Protein AF-A0A9D2M0W4-F1 (afdb_monomer)

Secondary structure (DSSP, 8-state):
--HHHHHHHHHHHHHHHHHH-TTSEEPS--EEETTTEEEEEEE-HHHHHHTEEEEEEEETTTTEEEEEEEESSHHHHHHHHHH--TTS-SSEEPS-TTT-S-SEEEE----TT-HHHHHHHHHHHHHHHHTT--

Radius of gyration: 14.11 Å; Cα contacts (8 Å, |Δi|>4): 211; chains: 1; bounding box: 37×31×35 Å

Foldseek 3Di:
DDPVVVVVLVQLLQVLLCVVCVQKDWDPDWDDDPLQWIWTWIGHPVQVVLQWTWIWIQGRVVRFIKIAIFGVDLVSQVVVLVVDDPVQADADADPCSNPDRGRGMDTQDDDSVDSVRSSVSNNVNVVSVVVSVD

Solvent-accessible surface area (backbone atoms only — not comparable to full-atom values): 7377 Å² total; per-residue (Å²): 132,54,73,70,57,47,55,51,51,55,52,48,37,54,56,50,44,44,69,76,39,71,84,40,50,67,53,92,60,76,48,73,50,92,74,53,33,35,33,37,39,33,36,41,70,67,36,52,76,72,34,32,32,40,34,46,34,40,32,58,83,82,69,44,42,34,34,25,42,22,36,75,44,68,65,43,21,40,58,48,48,73,69,60,54,82,90,76,57,89,62,49,66,53,93,45,40,90,80,46,83,36,35,34,36,35,73,24,82,53,56,83,89,38,61,68,58,28,34,50,28,44,48,52,37,42,52,56,53,53,68,66,78,109

pLDDT: mean 91.88, std 7.23, range [62.16, 98.12]

Structure (mmCIF, N/CA/C/O backbone):
data_AF-A0A9D2M0W4-F1
#
_entry.id   AF-A0A9D2M0W4-F1
#
loop_
_atom_site.group_PDB
_atom_site.id
_atom_site.type_symbol
_atom_site.label_atom_id
_atom_site.label_alt_id
_atom_site.label_comp_id
_atom_site.label_asym_id
_atom_site.label_entity_id
_atom_site.label_seq_id
_atom_site.pdbx_PDB_ins_code
_atom_site.Cartn_x
_atom_site.Cartn_y
_atom_site.Cartn_z
_atom_site.occupancy
_atom_site.B_iso_or_equiv
_atom_site.auth_seq_id
_atom_site.auth_comp_id
_atom_site.auth_asym_id
_atom_site.auth_atom_id
_atom_site.pdbx_PDB_model_num
ATOM 1 N N . MET A 1 1 ? 9.486 -10.591 -17.865 1.00 73.81 1 MET A N 1
ATOM 2 C CA . MET A 1 1 ? 10.346 -9.982 -16.831 1.00 73.81 1 MET A CA 1
ATOM 3 C C . MET A 1 1 ? 10.985 -11.100 -16.027 1.00 73.81 1 MET A C 1
ATOM 5 O O . MET A 1 1 ? 10.276 -12.003 -15.603 1.00 73.81 1 MET A O 1
ATOM 9 N N . SER A 1 2 ? 12.306 -11.096 -15.882 1.00 85.25 2 SER A N 1
ATOM 10 C CA . SER A 1 2 ? 13.020 -12.025 -15.000 1.00 85.25 2 SER A CA 1
ATOM 11 C C . SER A 1 2 ? 12.841 -11.643 -13.527 1.00 85.25 2 SER A C 1
ATOM 13 O O . SER A 1 2 ? 12.527 -10.497 -13.204 1.00 85.25 2 SER A O 1
ATOM 15 N N . TYR A 1 3 ? 13.107 -12.583 -12.616 1.00 83.69 3 TYR A N 1
ATOM 16 C CA . TYR A 1 3 ? 13.042 -12.327 -11.173 1.00 83.69 3 TYR A CA 1
ATOM 17 C C . TYR A 1 3 ? 13.966 -11.178 -10.731 1.00 83.69 3 TYR A C 1
ATOM 19 O O . TYR A 1 3 ? 13.573 -10.313 -9.955 1.00 83.69 3 TYR A O 1
ATOM 27 N N . GLN A 1 4 ? 15.187 -11.117 -11.271 1.00 86.81 4 GLN A N 1
ATOM 28 C CA . GLN A 1 4 ? 16.149 -10.061 -10.936 1.00 86.81 4 GLN A CA 1
ATOM 29 C C . GLN A 1 4 ? 15.705 -8.681 -11.438 1.00 86.81 4 GLN A C 1
ATOM 31 O O . GLN A 1 4 ? 15.913 -7.682 -10.749 1.00 86.81 4 GLN A O 1
ATOM 36 N N . GLU A 1 5 ? 15.096 -8.615 -12.623 1.00 88.12 5 GLU A N 1
ATOM 37 C CA . GLU A 1 5 ? 14.521 -7.374 -13.153 1.00 88.12 5 GLU A CA 1
ATOM 38 C C . GLU A 1 5 ? 13.348 -6.906 -12.294 1.00 88.12 5 GLU A C 1
ATOM 40 O O . GLU A 1 5 ? 13.305 -5.733 -11.929 1.00 88.12 5 GLU A O 1
ATOM 45 N N . TRP A 1 6 ? 12.469 -7.825 -11.886 1.00 88.56 6 TRP A N 1
ATOM 46 C CA . TRP A 1 6 ? 11.360 -7.517 -10.986 1.00 88.56 6 TRP A CA 1
ATOM 47 C C . TRP A 1 6 ? 11.850 -6.965 -9.642 1.00 88.56 6 TRP A C 1
ATOM 49 O O . TRP A 1 6 ? 11.430 -5.883 -9.237 1.00 88.56 6 TRP A O 1
ATOM 59 N N . VAL A 1 7 ? 12.802 -7.636 -8.979 1.00 89.44 7 VAL A N 1
ATOM 60 C CA . VAL A 1 7 ? 13.360 -7.168 -7.697 1.00 89.44 7 VAL A CA 1
ATOM 61 C C . VAL A 1 7 ? 13.933 -5.751 -7.829 1.00 89.44 7 VAL A C 1
ATOM 63 O O . VAL A 1 7 ? 13.771 -4.919 -6.933 1.00 89.44 7 VAL A O 1
ATOM 66 N N . ARG A 1 8 ? 14.627 -5.459 -8.937 1.00 91.88 8 ARG A N 1
ATOM 67 C CA . ARG A 1 8 ? 15.183 -4.123 -9.207 1.00 91.88 8 ARG A CA 1
ATOM 68 C C . ARG A 1 8 ? 14.081 -3.089 -9.416 1.00 91.88 8 ARG A C 1
ATOM 70 O O . ARG A 1 8 ? 14.147 -2.033 -8.790 1.00 91.88 8 ARG A O 1
ATOM 77 N N . ALA A 1 9 ? 13.077 -3.402 -10.233 1.00 92.38 9 ALA A N 1
ATOM 78 C CA . ALA A 1 9 ? 11.936 -2.528 -10.483 1.00 92.38 9 ALA A CA 1
ATOM 79 C C . ALA A 1 9 ? 11.155 -2.235 -9.192 1.00 92.38 9 ALA A C 1
ATOM 81 O O . ALA A 1 9 ? 10.850 -1.082 -8.902 1.00 92.38 9 ALA A O 1
ATOM 82 N N . PHE A 1 10 ? 10.917 -3.245 -8.354 1.00 93.88 10 PHE A N 1
ATOM 83 C CA . PHE A 1 10 ? 10.164 -3.082 -7.112 1.00 93.88 10 PHE A CA 1
ATOM 84 C C . PHE A 1 10 ? 10.936 -2.275 -6.051 1.00 93.88 10 PHE A C 1
ATOM 86 O O . PHE A 1 10 ? 10.361 -1.441 -5.351 1.00 93.88 10 PHE A O 1
ATOM 93 N N . ARG A 1 11 ? 12.267 -2.433 -5.975 1.00 94.88 11 ARG A N 1
ATOM 94 C CA . ARG A 1 11 ? 13.128 -1.559 -5.153 1.00 94.88 11 ARG A CA 1
ATOM 95 C C . ARG A 1 11 ? 13.147 -0.120 -5.653 1.00 94.88 11 ARG A C 1
ATOM 97 O O . ARG A 1 11 ? 13.133 0.796 -4.834 1.00 94.88 11 ARG A O 1
ATOM 104 N N . TYR A 1 12 ? 13.204 0.066 -6.971 1.00 95.31 12 TYR A N 1
ATOM 105 C CA . TYR A 1 12 ? 13.127 1.387 -7.586 1.00 95.31 12 TYR A CA 1
ATOM 106 C C . TYR A 1 12 ? 11.802 2.063 -7.228 1.00 95.31 12 TYR A C 1
ATOM 108 O O . TYR A 1 12 ? 11.825 3.143 -6.649 1.00 95.31 12 TYR A O 1
ATOM 116 N N . LEU A 1 13 ? 10.675 1.373 -7.430 1.00 96.81 13 LEU A N 1
ATOM 117 C CA . LEU A 1 13 ? 9.342 1.854 -7.069 1.00 96.81 13 LEU A CA 1
ATOM 118 C C . LEU A 1 13 ? 9.276 2.337 -5.615 1.00 96.81 13 LEU A C 1
ATOM 120 O O . LEU A 1 13 ? 8.823 3.449 -5.357 1.00 96.81 13 LEU A O 1
ATOM 124 N N . ARG A 1 14 ? 9.771 1.537 -4.661 1.00 97.69 14 ARG A N 1
ATOM 125 C CA . ARG A 1 14 ? 9.809 1.941 -3.250 1.00 97.69 14 ARG A CA 1
ATOM 126 C C . ARG A 1 14 ? 10.572 3.255 -3.054 1.00 97.69 14 ARG A C 1
ATOM 128 O O . ARG A 1 14 ? 10.087 4.147 -2.365 1.00 97.69 14 ARG A O 1
ATOM 135 N N . LYS A 1 15 ? 11.770 3.361 -3.635 1.00 97.25 15 LYS A N 1
ATOM 136 C CA . LYS A 1 15 ? 12.641 4.535 -3.490 1.00 97.25 15 LYS A CA 1
ATOM 137 C C . LYS A 1 15 ? 12.032 5.781 -4.140 1.00 97.25 15 LYS A C 1
ATOM 139 O O . LYS A 1 15 ? 12.189 6.878 -3.614 1.00 97.25 15 LYS A O 1
ATOM 144 N N . GLU A 1 16 ? 11.361 5.629 -5.275 1.00 97.62 16 GLU A N 1
ATOM 145 C CA . GLU A 1 16 ? 10.668 6.738 -5.935 1.00 97.62 16 GLU A CA 1
ATOM 146 C C . GLU A 1 16 ? 9.483 7.230 -5.109 1.00 97.62 16 GLU A C 1
ATOM 148 O O . GLU A 1 16 ? 9.331 8.432 -4.908 1.00 97.62 16 GLU A O 1
ATOM 153 N N . LEU A 1 17 ? 8.681 6.318 -4.551 1.00 97.94 17 LEU A N 1
ATOM 154 C CA . LEU A 1 17 ? 7.587 6.694 -3.654 1.00 97.94 17 LEU A CA 1
ATOM 155 C C . LEU A 1 17 ? 8.098 7.415 -2.402 1.00 97.94 17 LEU A C 1
ATOM 157 O O . LEU A 1 17 ? 7.527 8.430 -2.025 1.00 97.94 17 LEU A O 1
ATOM 161 N N . GLU A 1 18 ? 9.196 6.949 -1.805 1.00 97.88 18 GLU A N 1
ATO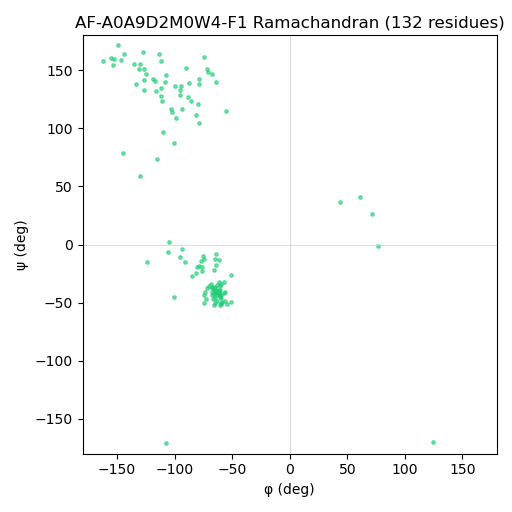M 162 C CA . GLU A 1 18 ? 9.826 7.596 -0.644 1.00 97.88 18 GLU A CA 1
ATOM 163 C C . GLU A 1 18 ? 10.287 9.032 -0.948 1.00 97.88 18 GLU A C 1
ATOM 165 O O . GLU A 1 18 ? 10.145 9.916 -0.108 1.00 97.88 18 GLU A O 1
ATOM 170 N N . GLN A 1 19 ? 10.772 9.300 -2.164 1.00 97.56 19 GLN A N 1
ATOM 171 C CA . GLN A 1 19 ? 11.126 10.658 -2.599 1.00 97.56 19 GLN A CA 1
ATOM 172 C C . GLN A 1 19 ? 9.893 11.538 -2.851 1.00 97.56 19 GLN A C 1
ATOM 174 O O . GLN A 1 19 ? 9.914 12.732 -2.559 1.00 97.56 19 GLN A O 1
ATOM 179 N N . ARG A 1 20 ? 8.825 10.958 -3.407 1.00 97.31 20 ARG A N 1
ATOM 180 C CA . ARG A 1 20 ? 7.582 11.663 -3.761 1.00 97.31 20 ARG A CA 1
ATOM 181 C C . ARG A 1 20 ? 6.662 11.922 -2.569 1.00 97.31 20 ARG A C 1
ATOM 183 O O . ARG A 1 20 ? 5.765 12.753 -2.678 1.00 97.31 20 ARG A O 1
ATOM 190 N N . MET A 1 21 ? 6.856 11.190 -1.477 1.00 97.06 21 MET A N 1
ATOM 191 C CA . MET A 1 21 ? 6.020 11.205 -0.277 1.00 97.06 21 MET A CA 1
ATOM 192 C C . MET A 1 21 ? 6.876 11.374 0.997 1.00 97.06 21 MET A C 1
ATOM 194 O O . MET A 1 21 ? 6.863 10.493 1.865 1.00 97.06 21 MET A O 1
ATOM 198 N N . PRO A 1 22 ? 7.657 12.468 1.114 1.00 96.81 22 PRO A N 1
ATOM 199 C CA . PRO A 1 22 ? 8.648 12.657 2.181 1.00 96.81 22 PRO A CA 1
ATOM 200 C C . PRO A 1 22 ? 8.053 12.747 3.596 1.00 96.81 22 PRO A C 1
ATOM 202 O O . PRO A 1 22 ? 8.768 12.589 4.583 1.00 96.81 22 PRO A O 1
ATOM 205 N N . GLU A 1 23 ? 6.753 13.003 3.716 1.00 95.56 23 GLU A N 1
ATOM 206 C CA . GLU A 1 23 ? 6.012 13.036 4.975 1.00 95.56 23 GLU A CA 1
ATOM 207 C C . GLU A 1 23 ? 5.746 11.637 5.566 1.00 95.56 23 GLU A C 1
ATOM 209 O O . GLU A 1 23 ? 5.394 11.516 6.742 1.00 95.56 23 GLU A O 1
ATOM 214 N N . TYR A 1 24 ? 5.968 10.570 4.791 1.00 97.12 24 TYR A N 1
ATOM 215 C CA . TYR A 1 24 ? 5.816 9.186 5.234 1.00 97.12 24 TYR A CA 1
ATOM 216 C C . TYR A 1 24 ? 7.168 8.496 5.418 1.00 97.12 24 TYR A C 1
ATOM 218 O O . TYR A 1 24 ? 8.118 8.686 4.666 1.00 97.12 24 TYR A O 1
ATOM 226 N N . THR A 1 25 ? 7.249 7.608 6.407 1.00 97.56 25 THR A N 1
ATOM 227 C CA . THR A 1 25 ? 8.422 6.756 6.622 1.00 97.56 25 THR A CA 1
ATOM 228 C C . THR A 1 25 ? 8.236 5.410 5.929 1.00 97.56 25 THR A C 1
ATOM 230 O O . THR A 1 25 ? 7.375 4.624 6.336 1.00 97.56 25 THR A O 1
ATOM 233 N N . PHE A 1 26 ? 9.078 5.108 4.940 1.00 97.88 26 PHE A N 1
ATOM 234 C CA . PHE A 1 26 ? 9.104 3.815 4.254 1.00 97.88 26 PHE A CA 1
ATOM 235 C C . PHE A 1 26 ? 10.017 2.827 4.982 1.00 97.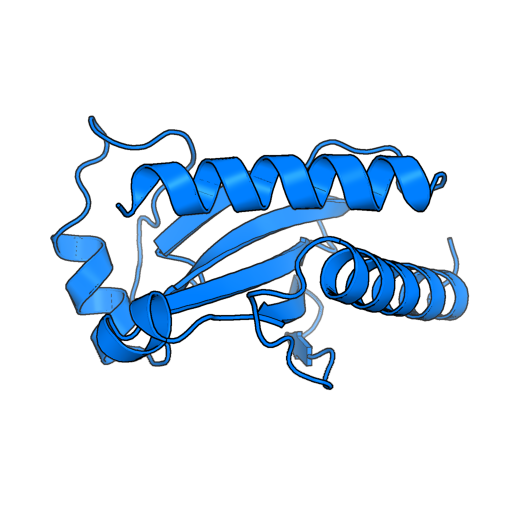88 26 PHE A C 1
ATOM 237 O O . PHE A 1 26 ? 11.104 3.168 5.447 1.00 97.88 26 PHE A O 1
ATOM 244 N N . GLN A 1 27 ? 9.590 1.569 5.086 1.00 95.38 27 GLN A N 1
ATOM 245 C CA . GLN A 1 27 ? 10.447 0.518 5.622 1.00 95.38 27 GLN A CA 1
ATOM 246 C C . GLN A 1 27 ? 11.452 0.030 4.586 1.00 95.38 27 GLN A C 1
ATOM 248 O O . GLN A 1 27 ? 11.145 -0.117 3.405 1.00 95.38 27 GLN A O 1
ATOM 253 N N . ALA A 1 28 ? 12.662 -0.271 5.066 1.00 87.12 28 ALA A N 1
ATOM 254 C CA . ALA A 1 28 ? 13.766 -0.659 4.204 1.00 87.12 28 ALA A CA 1
ATOM 255 C C . ALA A 1 28 ? 13.530 -1.997 3.475 1.00 87.12 28 ALA A C 1
ATOM 257 O O . ALA A 1 28 ? 13.950 -2.184 2.330 1.00 87.12 28 ALA A O 1
ATOM 258 N N . ALA A 1 29 ? 12.887 -2.934 4.168 1.00 90.56 29 ALA A N 1
ATOM 259 C CA . ALA A 1 29 ? 12.735 -4.304 3.717 1.00 90.56 29 ALA A CA 1
ATOM 260 C C . ALA A 1 29 ? 11.622 -4.446 2.673 1.00 90.56 29 ALA A C 1
ATOM 262 O O . ALA A 1 29 ? 10.532 -3.895 2.826 1.00 90.56 29 ALA A O 1
ATOM 263 N N . ILE A 1 30 ? 11.907 -5.252 1.651 1.00 93.00 30 ILE A N 1
ATOM 264 C CA . ILE A 1 30 ? 10.885 -5.911 0.841 1.00 93.00 30 ILE A CA 1
ATOM 265 C C . ILE A 1 30 ? 10.713 -7.302 1.436 1.00 93.00 30 ILE A C 1
ATOM 267 O O . ILE A 1 30 ? 11.700 -8.004 1.658 1.00 93.00 30 ILE A O 1
ATOM 271 N N . VAL A 1 31 ? 9.472 -7.666 1.721 1.00 93.00 31 VAL A N 1
ATOM 272 C CA . VAL A 1 31 ? 9.097 -8.962 2.281 1.00 93.00 31 VAL A CA 1
ATOM 273 C C . VAL A 1 31 ? 8.399 -9.766 1.195 1.00 93.00 31 VAL A C 1
ATOM 275 O O . VAL A 1 31 ? 7.604 -9.224 0.431 1.00 93.00 31 VAL A O 1
ATOM 278 N N . GLU A 1 32 ? 8.693 -11.057 1.127 1.00 88.75 32 GLU A N 1
ATOM 279 C CA . GLU A 1 32 ? 8.041 -11.995 0.218 1.00 88.75 32 GLU A CA 1
ATOM 280 C C . GLU A 1 32 ? 7.187 -12.951 1.047 1.00 88.75 32 GLU A C 1
ATOM 282 O O . GLU A 1 32 ? 7.699 -13.602 1.959 1.00 88.75 3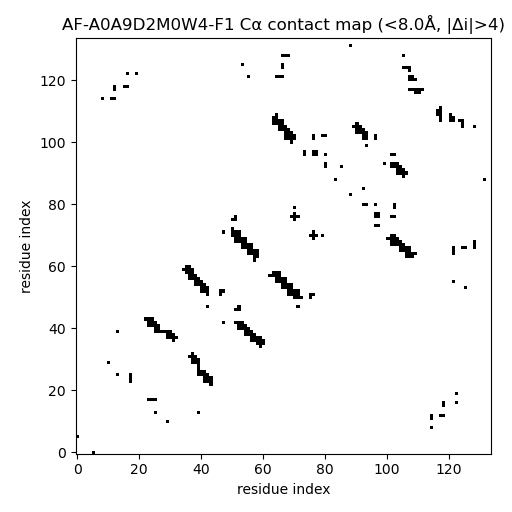2 GLU A O 1
ATOM 287 N N . ASN A 1 33 ? 5.889 -13.027 0.753 1.00 86.69 33 ASN A N 1
ATOM 288 C CA . ASN A 1 33 ? 4.986 -13.951 1.423 1.00 86.69 33 ASN A CA 1
ATOM 289 C C . ASN A 1 33 ? 4.738 -15.174 0.539 1.00 86.69 33 ASN A C 1
ATOM 291 O O . ASN A 1 33 ? 3.802 -15.183 -0.254 1.00 86.69 33 ASN A O 1
ATOM 295 N N . ALA A 1 34 ? 5.614 -16.176 0.659 1.00 75.19 34 ALA A N 1
ATOM 296 C CA . ALA A 1 34 ? 5.428 -17.534 0.132 1.00 75.19 34 ALA A CA 1
ATOM 297 C C . ALA A 1 34 ? 4.852 -17.636 -1.303 1.00 75.19 34 ALA A C 1
ATOM 299 O O . ALA A 1 34 ? 4.118 -18.573 -1.594 1.00 75.19 34 ALA A O 1
ATOM 300 N N . MET A 1 35 ? 5.239 -16.716 -2.198 1.00 75.44 35 MET A N 1
ATOM 301 C CA . MET A 1 35 ? 4.798 -16.589 -3.602 1.00 75.44 35 MET A CA 1
ATOM 302 C C . MET A 1 35 ? 3.408 -15.986 -3.855 1.00 75.44 35 MET A C 1
ATOM 304 O O . MET A 1 35 ? 3.069 -15.792 -5.018 1.00 75.44 35 MET A O 1
ATOM 308 N N . ASP A 1 36 ? 2.630 -15.622 -2.837 1.00 87.56 36 ASP A N 1
ATOM 309 C CA . ASP A 1 36 ? 1.340 -14.953 -3.060 1.00 87.56 36 ASP A CA 1
ATOM 310 C C . ASP A 1 36 ? 1.558 -13.493 -3.479 1.00 87.56 36 ASP A C 1
ATOM 312 O O . ASP A 1 36 ? 1.062 -13.024 -4.506 1.00 87.56 36 ASP A O 1
ATOM 316 N N . TYR A 1 37 ? 2.378 -12.778 -2.710 1.00 94.12 37 TYR A N 1
ATOM 317 C CA . TYR A 1 37 ? 2.753 -11.399 -2.993 1.00 94.12 37 TYR A CA 1
ATOM 318 C C . TYR A 1 37 ? 4.090 -11.038 -2.361 1.00 94.12 37 TYR A C 1
ATOM 320 O O . TYR A 1 37 ? 4.557 -11.645 -1.393 1.00 94.12 37 TYR A O 1
ATOM 328 N N . SER A 1 38 ? 4.684 -9.983 -2.893 1.00 95.06 38 SER A N 1
ATOM 329 C CA . SER A 1 38 ? 5.826 -9.309 -2.292 1.00 95.06 38 SER A CA 1
ATOM 330 C C . SER A 1 38 ? 5.456 -7.875 -1.987 1.00 95.06 38 SER A C 1
ATOM 332 O O . SER A 1 38 ? 4.736 -7.246 -2.754 1.00 95.06 38 SER A O 1
ATOM 334 N N . TYR A 1 39 ? 5.936 -7.337 -0.874 1.00 96.94 39 TYR A N 1
ATOM 335 C CA . TYR A 1 39 ? 5.485 -6.030 -0.429 1.00 96.94 39 TYR A CA 1
ATOM 336 C C . TYR A 1 39 ? 6.563 -5.227 0.287 1.00 96.94 39 TYR A C 1
ATOM 338 O O . TYR A 1 39 ? 7.524 -5.763 0.838 1.00 96.94 39 TYR A O 1
ATOM 346 N N . PHE A 1 40 ? 6.358 -3.917 0.314 1.00 97.56 40 PHE A N 1
ATOM 347 C CA . PHE A 1 40 ? 6.968 -3.010 1.280 1.00 97.56 40 PHE A CA 1
ATOM 348 C C . PHE A 1 40 ? 5.865 -2.176 1.932 1.00 97.56 40 PHE A C 1
ATOM 350 O O . PHE A 1 40 ? 4.723 -2.152 1.474 1.00 97.56 40 PHE A O 1
ATOM 357 N N . GLN A 1 41 ? 6.190 -1.503 3.031 1.00 97.75 41 GLN A N 1
ATOM 358 C CA . GLN A 1 41 ? 5.206 -0.737 3.791 1.00 97.75 41 GLN A CA 1
ATOM 359 C C . GLN A 1 41 ? 5.732 0.635 4.183 1.00 97.75 41 GLN A C 1
ATOM 361 O O . GLN A 1 41 ? 6.941 0.831 4.335 1.00 97.75 41 GLN A O 1
ATOM 366 N N . PHE A 1 42 ? 4.811 1.563 4.404 1.00 98.00 42 PHE A N 1
ATOM 367 C CA . PHE A 1 42 ? 5.106 2.890 4.919 1.00 98.00 42 PHE A CA 1
ATOM 368 C C . PHE A 1 42 ? 4.006 3.376 5.862 1.00 98.00 42 PHE A C 1
ATOM 370 O O . PHE A 1 42 ? 2.915 2.807 5.940 1.00 98.00 42 PHE A O 1
ATOM 377 N N . SER A 1 43 ? 4.325 4.406 6.640 1.00 97.25 43 SER A N 1
ATOM 378 C CA . SER A 1 43 ? 3.404 5.005 7.604 1.00 97.25 43 SER A CA 1
ATOM 379 C C . SER A 1 43 ? 3.883 6.390 8.021 1.00 97.25 43 SER A C 1
ATOM 381 O O . SER A 1 43 ? 5.080 6.667 7.983 1.00 97.25 43 SER A O 1
ATOM 383 N N . ASP A 1 44 ? 2.974 7.220 8.517 1.00 96.19 44 ASP A N 1
ATOM 384 C CA . ASP A 1 44 ? 3.267 8.461 9.235 1.00 96.19 44 ASP A CA 1
ATOM 385 C C . ASP A 1 44 ? 2.956 8.299 10.740 1.00 96.19 44 ASP A C 1
ATOM 387 O O . ASP A 1 44 ? 2.709 7.186 11.224 1.00 96.19 44 ASP A O 1
ATOM 391 N N . GLU A 1 45 ? 2.998 9.394 11.504 1.00 95.25 45 GLU A N 1
ATOM 392 C CA . GLU A 1 45 ? 2.610 9.376 12.918 1.00 95.25 45 GLU A CA 1
ATOM 393 C C . GLU A 1 45 ? 1.117 9.116 13.142 1.00 95.25 45 GLU A C 1
ATOM 395 O O . GLU A 1 45 ? 0.770 8.455 14.125 1.00 95.25 45 GLU A O 1
ATOM 400 N N . SER A 1 46 ? 0.243 9.639 12.277 1.00 94.12 46 SER A N 1
ATOM 401 C CA . SER A 1 46 ? -1.209 9.505 12.428 1.00 94.12 46 SER A CA 1
ATOM 402 C C . SER A 1 46 ? -1.631 8.042 12.309 1.00 94.12 46 SER A C 1
ATOM 404 O O . SER A 1 46 ? -2.248 7.487 13.222 1.00 94.12 46 SER A O 1
ATOM 406 N N . LEU A 1 47 ? -1.179 7.368 11.249 1.00 95.56 47 LEU A N 1
ATOM 407 C CA . LEU A 1 47 ? -1.415 5.945 11.024 1.00 95.56 47 LEU A CA 1
ATOM 408 C C . LEU A 1 47 ? -0.838 5.096 12.161 1.00 95.56 47 LEU A C 1
ATOM 410 O O . LEU A 1 47 ? -1.529 4.219 12.677 1.00 95.56 47 LEU A O 1
ATOM 414 N N . LYS A 1 48 ? 0.380 5.395 12.636 1.00 95.00 48 LYS A N 1
ATOM 415 C CA . LYS A 1 48 ? 0.981 4.676 13.775 1.00 95.00 48 LYS A CA 1
ATOM 416 C C . LYS A 1 48 ? 0.129 4.795 15.037 1.00 95.00 48 LYS A C 1
ATOM 418 O O . LYS A 1 48 ? -0.111 3.781 15.691 1.00 95.00 48 LYS A O 1
ATOM 423 N N . LYS A 1 49 ? -0.352 6.001 15.368 1.00 95.06 49 LYS A N 1
ATOM 424 C CA . LYS A 1 49 ? -1.246 6.244 16.519 1.00 95.06 49 LYS A CA 1
ATOM 425 C C . LYS A 1 49 ? -2.576 5.504 16.360 1.00 95.06 49 LYS A C 1
ATOM 427 O O . LYS A 1 49 ? -3.103 4.983 17.338 1.00 95.06 49 LYS A O 1
ATOM 432 N N . ALA A 1 50 ? -3.072 5.395 15.131 1.00 94.38 50 ALA A N 1
ATOM 433 C CA . ALA A 1 50 ? -4.249 4.610 14.788 1.00 94.38 50 ALA A CA 1
ATOM 434 C C . ALA A 1 50 ? -4.003 3.086 14.766 1.00 94.38 50 ALA A C 1
ATOM 436 O O . ALA A 1 50 ? -4.959 2.322 14.666 1.00 94.38 50 ALA A O 1
ATOM 437 N N . GLY A 1 51 ? -2.758 2.608 14.859 1.00 96.50 51 GLY A N 1
ATOM 438 C CA . GLY A 1 51 ? -2.433 1.186 14.703 1.00 96.50 51 GLY A CA 1
ATOM 439 C C . GLY A 1 51 ? -2.564 0.686 13.258 1.00 96.50 51 GLY A C 1
ATOM 440 O O . GLY A 1 51 ? -2.787 -0.505 13.037 1.00 96.50 51 GLY A O 1
ATOM 441 N N . LEU A 1 52 ? -2.416 1.580 12.284 1.00 96.75 52 LEU A N 1
ATOM 442 C CA . LEU A 1 52 ? -2.515 1.333 10.849 1.00 96.75 52 LEU A CA 1
ATOM 443 C C . LEU A 1 52 ? -1.168 1.532 10.143 1.00 96.75 52 LEU A C 1
ATOM 445 O O . LEU A 1 52 ? -0.235 2.132 10.676 1.00 96.75 52 LEU A O 1
ATOM 449 N N . LYS A 1 53 ? -1.079 1.011 8.922 1.00 97.44 53 LYS A N 1
ATOM 450 C CA . LYS A 1 53 ? 0.020 1.198 7.971 1.00 97.44 53 LYS A CA 1
ATOM 451 C C . LYS A 1 53 ? -0.507 1.056 6.544 1.00 97.44 53 LYS A C 1
ATOM 453 O O . LYS A 1 53 ? -1.535 0.410 6.330 1.00 97.44 53 LYS A O 1
ATOM 458 N N . ILE A 1 54 ? 0.235 1.593 5.581 1.00 98.12 54 ILE A N 1
ATOM 459 C CA . ILE A 1 54 ? 0.003 1.318 4.164 1.00 98.12 54 ILE A CA 1
ATOM 460 C C . ILE A 1 54 ? 0.994 0.263 3.686 1.00 98.12 54 ILE A C 1
ATOM 462 O O . ILE A 1 54 ? 2.183 0.312 4.013 1.00 98.12 54 ILE A O 1
ATOM 466 N N . VAL A 1 55 ? 0.497 -0.694 2.912 1.00 98.06 55 VAL A N 1
ATOM 467 C CA . VAL A 1 55 ? 1.294 -1.729 2.254 1.00 98.06 55 VAL A CA 1
ATOM 468 C C . VAL A 1 55 ? 1.155 -1.555 0.746 1.00 98.06 55 VAL A C 1
ATOM 470 O O . VAL A 1 55 ? 0.048 -1.399 0.243 1.00 98.06 55 VAL A O 1
ATOM 473 N N . VAL A 1 56 ? 2.275 -1.577 0.029 1.00 98.06 56 VAL A N 1
ATOM 474 C CA . VAL A 1 56 ? 2.294 -1.697 -1.432 1.00 98.06 56 VAL A CA 1
ATOM 475 C C . VAL A 1 56 ? 2.660 -3.135 -1.743 1.00 98.06 56 VAL A C 1
ATOM 477 O O . VAL A 1 56 ? 3.773 -3.563 -1.427 1.00 98.06 56 VAL A O 1
ATOM 480 N N . ALA A 1 57 ? 1.722 -3.873 -2.322 1.00 97.12 57 ALA A N 1
ATOM 481 C CA . ALA A 1 57 ? 1.860 -5.286 -2.626 1.00 97.12 57 ALA A CA 1
ATOM 482 C C . ALA A 1 57 ? 1.922 -5.495 -4.139 1.00 97.12 57 ALA A C 1
ATOM 484 O O . ALA A 1 57 ? 1.140 -4.924 -4.891 1.00 97.12 57 ALA A O 1
ATOM 485 N N . PHE A 1 58 ? 2.855 -6.327 -4.577 1.00 95.44 58 PHE A N 1
ATOM 486 C CA . PHE A 1 58 ? 2.862 -6.917 -5.903 1.00 95.44 58 PHE A CA 1
ATOM 487 C C . PHE A 1 58 ? 2.293 -8.330 -5.795 1.00 95.44 58 PHE A C 1
ATOM 489 O O . PHE A 1 58 ? 2.942 -9.202 -5.211 1.00 95.44 58 PHE A O 1
ATOM 496 N N . CYS A 1 59 ? 1.084 -8.533 -6.313 1.00 93.69 59 CYS A N 1
ATOM 497 C CA . CYS A 1 59 ? 0.381 -9.811 -6.315 1.00 93.69 59 CYS A CA 1
ATOM 498 C C . CYS A 1 59 ? 0.897 -10.658 -7.481 1.00 93.69 59 CYS A C 1
ATOM 500 O O . CYS A 1 59 ? 0.676 -10.326 -8.646 1.00 93.69 59 CYS A O 1
ATOM 502 N N . HIS A 1 60 ? 1.616 -11.743 -7.184 1.00 91.00 60 HIS A N 1
ATOM 503 C CA . HIS A 1 60 ? 2.337 -12.513 -8.208 1.00 91.00 60 HIS A CA 1
ATOM 504 C C . HIS A 1 60 ? 1.400 -13.251 -9.162 1.00 91.00 60 HIS A C 1
ATOM 506 O O . HIS A 1 60 ? 1.721 -13.401 -10.340 1.00 91.00 60 HIS A O 1
ATOM 512 N N . ARG A 1 61 ? 0.254 -13.721 -8.657 1.00 89.81 61 ARG A N 1
ATOM 513 C CA . ARG A 1 61 ? -0.714 -14.503 -9.433 1.00 89.81 61 ARG A CA 1
ATOM 514 C C . ARG A 1 61 ? -1.467 -13.642 -10.442 1.00 89.81 61 ARG A C 1
ATOM 516 O O . ARG A 1 61 ? -1.614 -14.048 -11.591 1.00 89.81 61 ARG A O 1
ATOM 523 N N . GLU A 1 62 ? -1.948 -12.487 -10.004 1.00 90.62 62 GLU A N 1
ATOM 524 C CA . GLU A 1 62 ? -2.672 -11.520 -10.831 1.00 90.62 62 GLU A CA 1
ATOM 525 C C . GLU A 1 62 ? -1.714 -10.665 -11.668 1.00 90.62 62 GLU A C 1
ATOM 527 O O . GLU A 1 62 ? -2.111 -10.130 -12.696 1.00 90.62 62 GLU A O 1
ATOM 532 N N . PHE A 1 63 ? -0.436 -10.610 -11.277 1.00 89.62 63 PHE A N 1
ATOM 533 C CA . PHE A 1 63 ? 0.602 -9.789 -11.900 1.00 89.62 63 PHE A CA 1
ATOM 534 C C . PHE A 1 63 ? 0.280 -8.288 -11.832 1.00 89.62 63 PHE A C 1
ATOM 536 O O . PHE A 1 63 ? 0.507 -7.527 -12.771 1.00 89.62 63 PHE A O 1
ATOM 543 N N . GLU A 1 64 ? -0.239 -7.861 -10.684 1.00 92.19 64 GLU A N 1
ATOM 544 C CA . GLU A 1 64 ? -0.748 -6.511 -10.456 1.00 92.19 64 GLU A CA 1
ATOM 545 C C . GLU A 1 64 ? -0.163 -5.898 -9.182 1.00 92.19 64 GLU A C 1
ATOM 547 O O . GLU A 1 64 ? 0.256 -6.593 -8.252 1.00 92.19 64 GLU A O 1
ATOM 552 N N . LEU A 1 65 ? -0.138 -4.565 -9.142 1.00 96.25 65 LEU A N 1
ATOM 553 C CA . LEU A 1 65 ? 0.162 -3.810 -7.933 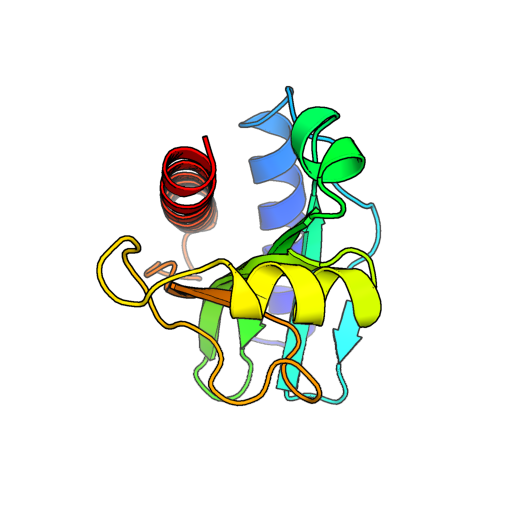1.00 96.25 65 LEU A CA 1
ATOM 554 C C . LEU A 1 65 ? -1.131 -3.432 -7.224 1.00 96.25 65 LEU A C 1
ATOM 556 O O . LEU A 1 65 ? -2.075 -2.935 -7.834 1.00 96.25 65 LEU A O 1
ATOM 560 N N . GLU A 1 66 ? -1.128 -3.587 -5.911 1.00 97.31 66 GLU A N 1
ATOM 561 C CA . GLU A 1 66 ? -2.198 -3.152 -5.033 1.00 97.31 66 GLU A CA 1
ATOM 562 C C . GLU A 1 66 ? -1.636 -2.273 -3.910 1.00 97.31 66 GLU A C 1
ATOM 564 O O . GLU A 1 66 ? -0.495 -2.422 -3.460 1.00 97.31 66 GLU A O 1
ATOM 569 N N . VAL A 1 67 ? -2.468 -1.355 -3.428 1.00 98.06 67 VAL A N 1
ATOM 570 C CA . VAL A 1 67 ? -2.223 -0.592 -2.207 1.00 98.06 67 VAL A CA 1
ATOM 571 C C . VAL A 1 67 ? -3.234 -1.015 -1.160 1.00 98.06 67 VAL A C 1
ATOM 573 O O . VAL A 1 67 ? -4.441 -1.008 -1.409 1.00 98.06 67 VAL A O 1
ATOM 576 N N . TRP A 1 68 ? -2.744 -1.377 0.019 1.00 97.69 68 TRP A N 1
ATOM 577 C CA . TRP A 1 68 ? -3.554 -1.878 1.117 1.00 97.69 68 TRP A CA 1
ATOM 578 C C . TRP A 1 68 ? -3.481 -0.959 2.324 1.00 97.69 68 TRP A C 1
ATOM 580 O O . TRP A 1 68 ? -2.409 -0.491 2.709 1.00 97.69 68 TRP A O 1
ATOM 590 N N . LEU A 1 69 ? -4.624 -0.786 2.974 1.00 96.94 69 LEU A N 1
ATOM 591 C CA . LEU A 1 69 ? -4.677 -0.394 4.369 1.00 96.94 69 LEU A CA 1
ATOM 592 C C . LEU A 1 69 ? -4.581 -1.649 5.234 1.00 96.94 69 LEU A C 1
ATOM 594 O O . LEU A 1 69 ? -5.428 -2.535 5.117 1.00 96.94 69 LEU A O 1
ATOM 598 N N . SER A 1 70 ? -3.605 -1.701 6.135 1.00 97.31 70 SER A N 1
ATOM 599 C CA . SER A 1 70 ? -3.403 -2.832 7.044 1.00 97.31 70 SER A CA 1
ATOM 600 C C . SER A 1 70 ? -3.243 -2.356 8.484 1.00 97.31 70 SER A C 1
ATOM 602 O O . SER A 1 70 ? -2.723 -1.274 8.751 1.00 97.31 70 SER A O 1
ATOM 604 N N . GLY A 1 71 ? -3.634 -3.191 9.438 1.00 96.75 71 GLY A N 1
ATOM 605 C CA . GLY A 1 71 ? -3.274 -3.030 10.837 1.00 96.75 71 GLY A CA 1
ATOM 606 C C . GLY A 1 71 ? -1.792 -3.331 11.055 1.00 96.75 71 GLY A C 1
ATOM 607 O O . GLY A 1 71 ? -1.200 -4.185 10.392 1.00 96.75 71 GLY A O 1
ATOM 608 N N . VAL A 1 72 ? -1.170 -2.664 12.026 1.00 95.75 72 VAL A N 1
ATOM 609 C CA . VAL A 1 72 ? 0.228 -2.947 12.412 1.00 95.75 72 VAL A CA 1
ATOM 610 C C . VAL A 1 72 ? 0.398 -4.341 13.024 1.00 95.75 72 VAL A C 1
ATOM 612 O O . VAL A 1 72 ? 1.496 -4.891 13.021 1.00 95.75 72 VAL A O 1
ATOM 615 N N . ASN A 1 73 ? -0.689 -4.919 13.538 1.00 95.31 73 ASN A N 1
ATOM 616 C CA . ASN A 1 73 ? -0.779 -6.286 14.029 1.00 95.31 73 ASN A CA 1
ATOM 617 C C . ASN A 1 73 ? -2.205 -6.829 13.818 1.00 95.31 73 ASN A C 1
ATOM 619 O O . ASN A 1 73 ? -3.127 -6.085 13.476 1.00 95.31 73 ASN A O 1
ATOM 623 N N . ARG A 1 74 ? -2.397 -8.129 14.069 1.00 93.88 74 ARG A N 1
ATOM 624 C CA . ARG A 1 74 ? -3.680 -8.817 13.859 1.00 93.88 74 ARG A CA 1
ATOM 625 C C . ARG A 1 74 ? -4.829 -8.255 14.708 1.00 93.88 74 ARG A C 1
ATOM 627 O O . ARG A 1 74 ? -5.968 -8.248 14.251 1.00 93.88 74 ARG A O 1
ATOM 634 N N . LYS A 1 75 ? -4.539 -7.760 15.918 1.00 94.94 75 LYS A N 1
ATOM 635 C CA . LYS A 1 75 ? -5.541 -7.126 16.788 1.00 94.94 75 LYS A CA 1
ATOM 636 C C . LYS A 1 75 ? -6.045 -5.822 16.164 1.00 94.94 75 LYS A C 1
ATOM 638 O O . LYS A 1 75 ? -7.246 -5.683 15.967 1.00 94.94 75 LYS A O 1
ATOM 643 N N . ALA A 1 76 ? -5.136 -4.924 15.785 1.00 95.19 76 ALA A N 1
ATOM 644 C CA . ALA A 1 76 ? -5.483 -3.662 15.136 1.00 95.19 76 ALA A CA 1
ATOM 645 C C . ALA A 1 76 ? -6.205 -3.885 13.796 1.00 95.19 76 ALA A C 1
ATOM 647 O O . ALA A 1 76 ? -7.194 -3.215 13.520 1.00 95.19 76 ALA A O 1
ATOM 648 N N . GLN A 1 77 ? -5.763 -4.870 13.002 1.00 95.81 77 GLN A N 1
ATOM 649 C CA . GLN A 1 77 ? -6.416 -5.275 11.751 1.00 95.81 77 GLN A CA 1
ATOM 650 C C . GLN A 1 77 ? -7.895 -5.608 11.979 1.00 95.81 77 GLN A C 1
ATOM 652 O O . GLN A 1 77 ? -8.774 -5.075 11.306 1.00 95.81 77 GLN A O 1
ATOM 657 N N . TRP A 1 78 ? -8.169 -6.469 12.960 1.00 94.19 78 TRP A N 1
ATOM 658 C CA . TRP A 1 78 ? -9.522 -6.902 13.289 1.00 94.19 78 TRP A CA 1
ATOM 659 C C . TRP A 1 78 ? -10.382 -5.774 13.879 1.00 94.19 78 TRP A C 1
ATOM 661 O O . TRP A 1 78 ? -11.555 -5.640 13.531 1.00 94.19 78 TRP A O 1
ATOM 671 N N . GLU A 1 79 ? -9.813 -4.938 14.749 1.00 93.06 79 GLU A N 1
ATOM 672 C CA . GLU A 1 79 ? -10.512 -3.786 15.330 1.00 93.06 79 GLU A CA 1
ATOM 673 C C . GLU A 1 79 ? -10.911 -2.757 14.265 1.00 93.06 79 GLU A C 1
ATOM 675 O O . GLU A 1 79 ? -12.022 -2.234 14.310 1.00 93.06 79 GLU A O 1
ATOM 680 N N . TRP A 1 80 ? -10.040 -2.484 13.292 1.00 93.06 80 TRP A N 1
ATOM 681 C CA . TRP A 1 80 ? -10.347 -1.573 12.189 1.00 93.06 80 TRP A CA 1
ATOM 682 C C . TRP A 1 80 ? -11.316 -2.163 11.174 1.00 93.06 80 TRP A C 1
ATOM 684 O O . TRP A 1 80 ? -12.239 -1.468 10.755 1.00 93.06 80 TRP A O 1
ATOM 694 N N . ALA A 1 81 ? -11.174 -3.444 10.828 1.00 92.06 81 ALA A N 1
ATOM 695 C CA . ALA A 1 81 ? -12.090 -4.117 9.909 1.00 92.06 81 ALA A CA 1
ATOM 696 C C . ALA A 1 81 ? -13.553 -4.062 10.379 1.00 92.06 81 ALA A C 1
ATOM 698 O O . ALA A 1 81 ? -14.454 -3.966 9.557 1.00 92.06 81 ALA A O 1
ATOM 699 N N . GLN A 1 82 ? -13.796 -4.065 11.694 1.00 89.38 82 GLN A N 1
ATOM 700 C CA . GLN A 1 82 ? -15.146 -3.924 12.254 1.00 89.38 82 GLN A CA 1
ATOM 701 C C . GLN A 1 82 ? -15.694 -2.494 12.224 1.00 89.38 82 GLN A C 1
ATOM 703 O O . GLN A 1 82 ? -16.905 -2.308 12.289 1.00 89.38 82 GLN A O 1
ATOM 708 N N . LYS A 1 83 ? -14.822 -1.482 12.166 1.00 86.25 83 LYS A N 1
ATOM 709 C CA . LYS A 1 83 ? -15.221 -0.067 12.129 1.00 86.25 83 LYS A CA 1
ATOM 710 C C . LYS A 1 83 ? -15.536 0.407 10.709 1.00 86.25 83 LYS A C 1
ATOM 712 O O . LYS A 1 83 ? -16.313 1.342 10.540 1.00 86.25 83 LYS A O 1
ATOM 717 N N . LEU A 1 84 ? -14.928 -0.216 9.700 1.00 82.31 84 LEU A N 1
ATOM 718 C CA . LEU A 1 84 ? -15.083 0.166 8.299 1.00 82.31 84 LEU A CA 1
ATOM 719 C C . LEU A 1 84 ? -16.399 -0.384 7.736 1.00 82.31 84 LEU A C 1
ATOM 721 O O . LEU A 1 84 ? -16.632 -1.589 7.705 1.00 82.31 84 LEU A O 1
ATOM 725 N N . SER A 1 85 ? -17.261 0.508 7.253 1.00 69.38 85 SER A N 1
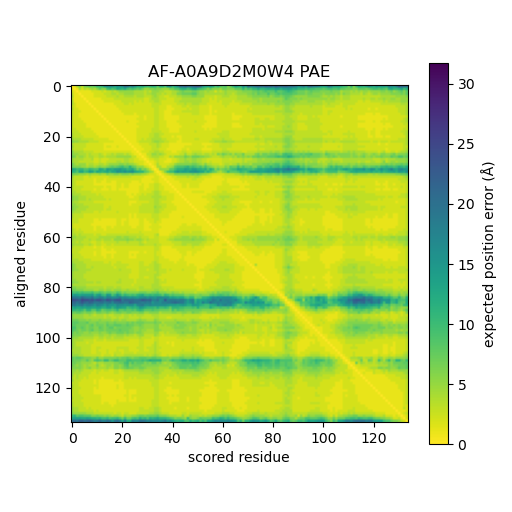ATOM 726 C CA . SER A 1 85 ? -18.496 0.144 6.551 1.00 69.38 85 SER A CA 1
ATOM 727 C C . SER A 1 85 ? -18.280 0.151 5.038 1.00 69.38 85 SER A C 1
ATOM 729 O O . SER A 1 85 ? -17.780 1.138 4.504 1.00 69.38 85 SER A O 1
ATOM 731 N N . LYS A 1 86 ? -18.736 -0.894 4.322 1.00 63.44 86 LYS A N 1
ATOM 732 C CA . LYS A 1 86 ? -18.647 -1.008 2.844 1.00 63.44 86 LYS A CA 1
ATOM 733 C C . LYS A 1 86 ? -19.191 0.225 2.098 1.00 63.44 86 LYS A C 1
ATOM 735 O O . LYS A 1 86 ? -18.750 0.493 0.990 1.00 63.44 86 LYS A O 1
ATOM 740 N N . ALA A 1 87 ? -20.115 0.985 2.692 1.00 62.16 87 ALA A N 1
ATOM 741 C CA . ALA A 1 87 ? -20.725 2.156 2.058 1.00 62.16 87 ALA A CA 1
ATOM 742 C C . ALA A 1 87 ? -19.837 3.419 2.042 1.00 62.16 87 ALA A C 1
ATOM 744 O O . ALA A 1 87 ? -20.158 4.363 1.328 1.00 62.16 87 ALA A O 1
ATOM 745 N N . ALA A 1 88 ? -18.754 3.457 2.826 1.00 70.25 88 ALA A N 1
ATOM 746 C CA . ALA A 1 88 ? -17.943 4.663 3.027 1.00 70.25 88 ALA A CA 1
ATOM 747 C C . ALA A 1 88 ? -16.585 4.643 2.302 1.00 70.25 88 ALA A C 1
ATOM 749 O O . ALA A 1 88 ? -15.894 5.657 2.292 1.00 70.25 88 ALA A O 1
ATOM 750 N N . TYR A 1 89 ? -16.205 3.517 1.686 1.00 78.50 89 TYR A N 1
ATOM 751 C CA . TYR A 1 89 ? -14.869 3.325 1.120 1.00 78.50 89 TYR A CA 1
ATOM 752 C C . TYR A 1 89 ? -14.927 2.891 -0.341 1.00 78.50 89 TYR A C 1
ATOM 754 O O . TYR A 1 89 ? -15.757 2.083 -0.747 1.00 78.50 89 TYR A O 1
ATOM 762 N N . THR A 1 90 ? -13.999 3.412 -1.133 1.00 84.25 90 THR A N 1
ATOM 763 C CA . THR A 1 90 ? -13.704 2.920 -2.472 1.00 84.25 90 THR A CA 1
ATOM 764 C C . THR A 1 90 ? -12.650 1.825 -2.380 1.00 84.25 90 THR A C 1
ATOM 766 O O . THR A 1 90 ? -11.571 2.051 -1.835 1.00 84.25 90 THR A O 1
ATOM 769 N N . GLY A 1 91 ? -12.943 0.663 -2.960 1.00 88.88 91 GLY A N 1
ATOM 770 C CA . GLY A 1 91 ? -12.054 -0.498 -2.992 1.00 88.88 91 GLY A CA 1
ATOM 771 C C . GLY A 1 91 ? -12.715 -1.743 -2.415 1.00 88.88 91 GLY A C 1
ATOM 772 O O . GLY A 1 91 ? -13.922 -1.767 -2.174 1.00 88.88 91 GLY A O 1
ATOM 773 N N . GLN A 1 92 ? -11.922 -2.791 -2.206 1.00 92.12 92 GLN A N 1
ATOM 774 C CA . GLN A 1 92 ? -12.418 -4.048 -1.655 1.00 92.12 92 GLN A CA 1
ATOM 775 C C . GLN A 1 92 ? -12.034 -4.174 -0.182 1.00 92.12 92 GLN A C 1
ATOM 777 O O . GLN A 1 92 ? -10.851 -4.250 0.156 1.00 92.12 92 GLN A O 1
ATOM 782 N N . LEU A 1 93 ? -13.040 -4.216 0.693 1.00 92.50 93 LEU A N 1
ATOM 783 C CA . LEU A 1 93 ? -12.838 -4.574 2.095 1.00 92.50 93 LEU A CA 1
ATOM 784 C C . LEU A 1 93 ? -12.543 -6.069 2.230 1.00 92.50 93 LEU A C 1
ATOM 786 O O . LEU A 1 93 ? -12.999 -6.881 1.426 1.00 92.50 93 LEU A O 1
ATOM 790 N N . THR A 1 94 ? -11.781 -6.427 3.258 1.00 92.38 94 THR A N 1
ATOM 791 C CA . THR A 1 94 ? -11.591 -7.829 3.627 1.00 92.38 94 THR A CA 1
ATOM 792 C C . THR A 1 94 ? -12.903 -8.466 4.078 1.00 92.38 94 THR A C 1
ATOM 794 O O . THR A 1 94 ? -13.684 -7.854 4.809 1.00 92.38 94 THR A O 1
ATOM 797 N N . ASP A 1 95 ? -13.117 -9.717 3.674 1.00 89.50 95 ASP A N 1
ATOM 798 C CA . ASP A 1 95 ? -14.196 -10.560 4.191 1.00 89.50 95 ASP A CA 1
ATOM 799 C C . ASP A 1 95 ? -13.708 -11.479 5.339 1.00 89.50 95 ASP A C 1
ATOM 801 O O . ASP A 1 95 ? -14.525 -12.062 6.049 1.00 89.50 95 ASP A O 1
ATOM 805 N N . ASP A 1 96 ? -12.390 -11.568 5.576 1.00 91.62 96 ASP A N 1
ATOM 806 C CA . ASP A 1 96 ? -11.786 -12.337 6.673 1.00 91.62 96 ASP A CA 1
ATOM 807 C C . ASP A 1 96 ? -10.529 -11.641 7.246 1.00 91.62 96 ASP A C 1
ATOM 809 O O . ASP A 1 96 ? -9.389 -12.039 6.978 1.00 91.62 96 ASP A O 1
ATOM 813 N N . PRO A 1 97 ? -10.697 -10.615 8.100 1.00 89.19 97 PRO A N 1
ATOM 814 C CA . PRO A 1 97 ? -9.581 -9.858 8.674 1.00 89.19 97 PRO A CA 1
ATOM 815 C C . PRO A 1 97 ? -8.665 -10.692 9.580 1.00 89.19 97 PRO A C 1
ATOM 817 O O . PRO A 1 97 ? -7.622 -10.201 10.024 1.00 89.19 97 PRO A O 1
ATOM 820 N N . LYS A 1 98 ? -9.031 -11.940 9.906 1.00 87.88 98 LYS A N 1
ATOM 821 C CA . LYS A 1 98 ? -8.158 -12.835 10.670 1.00 87.88 98 LYS A CA 1
ATOM 822 C C . LYS A 1 98 ? -7.110 -13.517 9.790 1.00 87.88 98 LYS A C 1
ATOM 824 O O . LYS A 1 98 ? -6.048 -13.851 10.312 1.00 87.88 98 LYS A O 1
ATOM 829 N N . HIS A 1 99 ? -7.38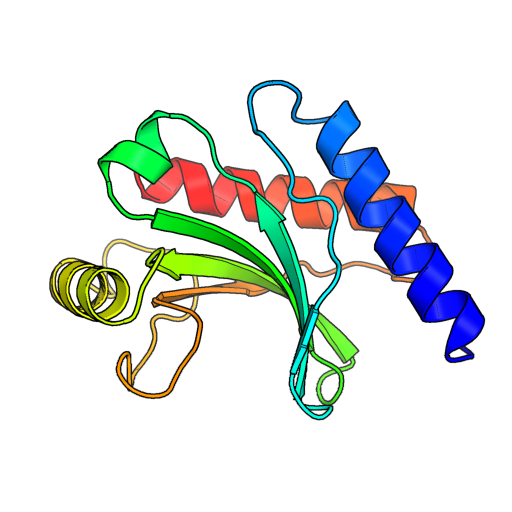0 -13.650 8.493 1.00 88.06 99 HIS A N 1
ATOM 830 C CA . HIS A 1 99 ? -6.562 -14.426 7.559 1.00 88.06 99 HIS A CA 1
ATOM 831 C C . HIS A 1 99 ? -6.078 -13.619 6.345 1.00 88.06 99 HIS A C 1
ATOM 833 O O . HIS A 1 99 ? -5.130 -14.040 5.694 1.00 88.06 99 HIS A O 1
ATOM 839 N N . THR A 1 100 ? -6.651 -12.444 6.062 1.00 91.62 100 THR A N 1
ATOM 840 C CA . THR A 1 100 ? -6.120 -11.516 5.047 1.00 91.62 100 THR A CA 1
ATOM 841 C C . THR A 1 100 ? -5.124 -10.534 5.646 1.00 91.62 100 THR A C 1
ATOM 843 O O . THR A 1 100 ? -5.260 -10.141 6.804 1.00 91.62 100 THR A O 1
ATOM 846 N N . ASP A 1 101 ? -4.178 -10.047 4.846 1.00 93.88 101 ASP A N 1
ATOM 847 C CA . ASP A 1 101 ? -3.194 -9.047 5.288 1.00 93.88 101 ASP A CA 1
ATOM 848 C C . ASP A 1 101 ? -3.586 -7.597 4.998 1.00 93.88 101 ASP A C 1
ATOM 850 O O . ASP A 1 101 ? -2.954 -6.675 5.512 1.00 93.88 101 ASP A O 1
ATOM 854 N N . TYR A 1 102 ? -4.710 -7.381 4.324 1.00 95.56 102 TYR A N 1
ATOM 855 C CA . TYR A 1 102 ? -5.337 -6.074 4.165 1.00 95.56 102 TYR A CA 1
ATOM 856 C C . TYR A 1 102 ? -6.669 -5.989 4.912 1.00 95.56 102 TYR A C 1
ATOM 858 O O . TYR A 1 102 ? -7.331 -6.995 5.181 1.00 95.56 102 TYR A O 1
ATOM 866 N N . ILE A 1 103 ? -7.059 -4.753 5.205 1.00 95.44 103 ILE A N 1
ATOM 867 C CA . ILE A 1 103 ? -8.389 -4.360 5.654 1.00 95.44 103 ILE A CA 1
ATOM 868 C C . ILE A 1 103 ? -9.186 -3.783 4.477 1.00 95.44 103 ILE A C 1
ATOM 870 O O . ILE A 1 103 ? -10.334 -4.162 4.266 1.00 95.44 103 ILE A O 1
ATOM 874 N N . LEU A 1 104 ? -8.554 -2.909 3.691 1.00 95.06 104 LEU A N 1
ATOM 875 C CA . LEU A 1 104 ? -9.062 -2.346 2.439 1.00 95.06 104 LEU A CA 1
ATOM 876 C C . LEU A 1 104 ? -7.952 -2.428 1.392 1.00 95.06 104 LEU A C 1
ATOM 878 O O . LEU A 1 104 ? -6.803 -2.125 1.714 1.00 95.06 104 LEU A O 1
ATOM 882 N N . ARG A 1 105 ? -8.284 -2.801 0.156 1.00 95.88 105 ARG A N 1
ATOM 883 C CA . ARG A 1 105 ? -7.341 -2.796 -0.969 1.00 95.88 105 ARG A CA 1
ATOM 884 C C . ARG A 1 105 ? -7.845 -1.986 -2.157 1.00 95.88 105 ARG A C 1
ATOM 886 O O . ARG A 1 105 ? -9.046 -1.952 -2.439 1.00 95.88 105 ARG A O 1
ATOM 893 N N . LEU A 1 106 ? -6.901 -1.361 -2.852 1.00 95.94 106 LEU A N 1
ATOM 894 C CA . LEU A 1 106 ? -7.091 -0.642 -4.105 1.00 95.94 106 LEU A CA 1
ATOM 895 C C . LEU A 1 106 ? -6.101 -1.166 -5.152 1.00 95.94 106 LEU A C 1
ATOM 897 O O . LEU A 1 106 ? -4.915 -1.253 -4.833 1.00 95.94 106 LEU A O 1
ATOM 901 N N . PRO A 1 107 ? -6.539 -1.457 -6.388 1.00 95.75 107 PRO A N 1
ATOM 902 C CA . PRO A 1 107 ? -5.609 -1.722 -7.476 1.00 95.75 107 PRO A CA 1
ATOM 903 C C . PRO A 1 107 ? -4.844 -0.443 -7.843 1.00 95.75 107 PRO A C 1
ATOM 905 O O . PRO A 1 107 ? -5.381 0.667 -7.775 1.00 95.75 107 PRO A O 1
ATOM 908 N N . ALA A 1 108 ? -3.589 -0.606 -8.247 1.00 94.81 108 ALA A N 1
ATOM 909 C CA . ALA A 1 108 ? -2.739 0.435 -8.810 1.00 94.81 108 ALA A CA 1
ATOM 910 C C . ALA A 1 108 ? -2.417 0.078 -10.268 1.00 94.81 108 ALA A C 1
ATOM 912 O O . ALA A 1 108 ? -1.307 -0.353 -10.594 1.00 94.81 108 ALA A O 1
ATOM 913 N N . GLU A 1 109 ? -3.420 0.238 -11.137 1.00 87.81 109 GLU A N 1
ATOM 914 C CA . GLU A 1 109 ? -3.309 -0.044 -12.571 1.00 87.81 109 GLU A CA 1
ATOM 915 C C . GLU A 1 109 ? -2.150 0.748 -13.183 1.00 87.81 109 GLU A C 1
ATOM 917 O O . GLU A 1 109 ? -2.151 1.982 -13.216 1.00 87.81 109 GLU A O 1
ATOM 922 N N . SER A 1 110 ? -1.130 0.032 -13.647 1.00 85.62 110 SER A N 1
ATOM 923 C CA . SER A 1 110 ? 0.044 0.632 -14.267 1.00 85.62 110 SER A CA 1
ATOM 924 C C . SER A 1 110 ? 0.710 -0.314 -15.250 1.00 85.62 110 SER A C 1
ATOM 926 O O . SER A 1 110 ? 0.623 -1.535 -15.136 1.00 85.62 110 SER A O 1
ATOM 928 N N . ASP A 1 111 ? 1.406 0.280 -16.215 1.00 83.69 111 ASP A N 1
ATOM 929 C CA . ASP A 1 111 ? 2.363 -0.438 -17.042 1.00 83.69 111 ASP A CA 1
ATOM 930 C C . ASP A 1 111 ? 3.663 -0.627 -16.250 1.00 83.69 111 ASP A C 1
ATOM 932 O O . ASP A 1 111 ? 4.450 0.309 -16.102 1.00 83.69 111 ASP A O 1
ATOM 936 N N . LEU A 1 112 ? 3.888 -1.848 -15.759 1.00 83.19 112 LEU A N 1
ATOM 937 C CA . LEU A 1 112 ? 5.066 -2.217 -14.967 1.00 83.19 112 LEU A CA 1
ATOM 938 C C . LEU A 1 112 ? 6.395 -2.056 -15.726 1.00 83.19 112 LEU A C 1
ATOM 940 O O . LEU A 1 112 ? 7.457 -2.105 -15.103 1.00 83.19 112 LEU A O 1
ATOM 944 N N . ALA A 1 113 ? 6.364 -1.881 -17.0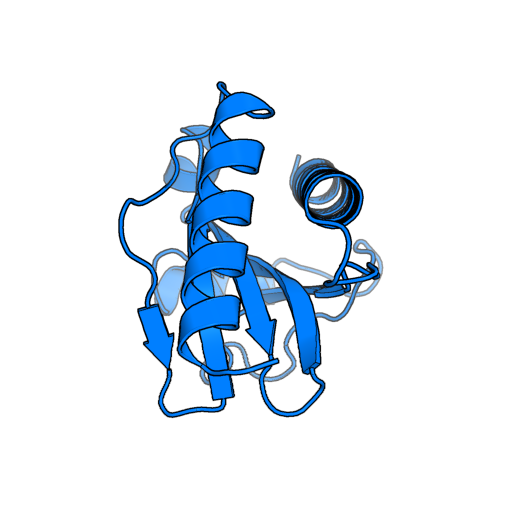53 1.00 85.50 113 ALA A N 1
ATOM 945 C CA . ALA A 1 113 ? 7.555 -1.571 -17.838 1.00 85.50 113 ALA A CA 1
ATOM 946 C C . ALA A 1 113 ? 7.996 -0.100 -17.701 1.00 85.50 113 ALA A C 1
ATOM 948 O O . ALA A 1 113 ? 9.156 0.217 -17.970 1.00 85.50 113 ALA A O 1
ATOM 949 N N . ASP A 1 114 ? 7.105 0.792 -17.258 1.00 91.00 114 ASP A N 1
ATOM 950 C CA . ASP A 1 114 ? 7.367 2.216 -17.052 1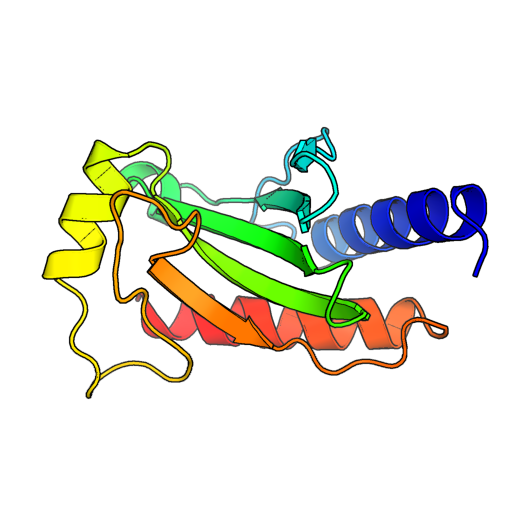.00 91.00 114 ASP A CA 1
ATOM 951 C C . ASP A 1 114 ? 7.380 2.534 -15.550 1.00 91.00 114 ASP A C 1
ATOM 953 O O . ASP A 1 114 ? 6.342 2.727 -14.910 1.00 91.00 114 ASP A O 1
ATOM 957 N N . GLY A 1 115 ? 8.582 2.578 -14.969 1.00 91.38 115 GLY A N 1
ATOM 958 C CA . GLY A 1 115 ? 8.766 2.789 -13.531 1.00 91.38 115 GLY A CA 1
ATOM 959 C C . GLY A 1 115 ? 8.195 4.117 -13.024 1.00 91.38 115 GLY A C 1
ATOM 960 O O . GLY A 1 115 ? 7.669 4.166 -11.913 1.00 91.38 115 GLY A O 1
ATOM 961 N N . GLU A 1 116 ? 8.235 5.173 -13.839 1.00 93.25 116 GLU A N 1
ATOM 962 C CA . GLU A 1 116 ? 7.767 6.508 -13.455 1.00 93.25 116 GLU A CA 1
ATOM 963 C C . GLU A 1 116 ? 6.235 6.567 -13.421 1.00 93.25 116 GLU A C 1
ATOM 965 O O . GLU A 1 116 ? 5.646 7.078 -12.457 1.00 93.25 116 GLU A O 1
ATOM 970 N N . LYS A 1 117 ? 5.579 5.981 -14.436 1.00 93.75 117 LYS A N 1
ATOM 971 C CA . LYS A 1 117 ? 4.116 5.814 -14.451 1.00 93.75 117 LYS A CA 1
ATOM 972 C C . LYS A 1 117 ? 3.643 4.859 -13.363 1.00 93.75 117 LYS A C 1
ATOM 974 O O . LYS A 1 117 ? 2.637 5.141 -12.718 1.00 93.75 117 LYS A O 1
ATOM 979 N N . THR A 1 118 ? 4.382 3.778 -13.118 1.00 96.06 118 THR A N 1
ATOM 980 C CA . THR A 1 118 ? 4.104 2.835 -12.027 1.00 96.06 118 THR A CA 1
ATOM 981 C C . THR A 1 118 ? 4.134 3.548 -10.678 1.00 96.06 118 THR A C 1
ATOM 983 O O . THR A 1 118 ? 3.175 3.468 -9.912 1.00 96.06 118 THR A O 1
ATOM 986 N N . ALA A 1 119 ? 5.185 4.326 -10.405 1.00 97.12 119 ALA A N 1
ATOM 987 C CA . ALA A 1 119 ? 5.275 5.117 -9.183 1.00 97.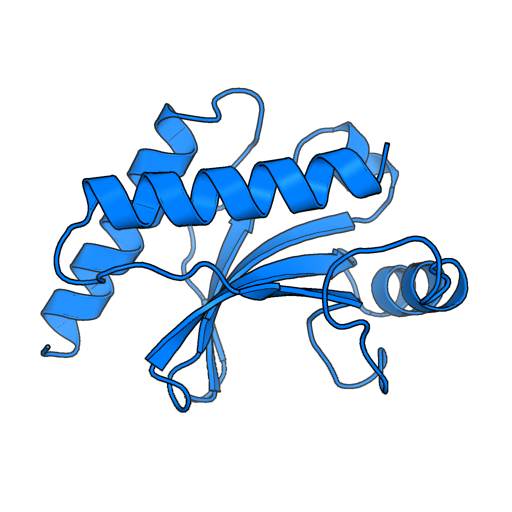12 119 ALA A CA 1
ATOM 988 C C . ALA A 1 119 ? 4.137 6.144 -9.070 1.00 97.12 119 ALA A C 1
ATOM 990 O O . ALA A 1 119 ? 3.576 6.308 -7.989 1.00 97.12 119 ALA A O 1
ATOM 991 N N . ALA A 1 120 ? 3.738 6.790 -10.172 1.00 96.62 120 ALA A N 1
ATOM 992 C CA . ALA A 1 120 ? 2.621 7.737 -10.166 1.00 96.62 120 ALA A CA 1
ATOM 993 C C . ALA A 1 120 ? 1.274 7.061 -9.866 1.00 96.62 120 ALA A C 1
ATOM 995 O O . ALA A 1 120 ? 0.501 7.574 -9.058 1.00 96.62 120 ALA A O 1
ATOM 996 N N . ALA A 1 121 ? 1.011 5.896 -10.461 1.00 97.38 121 ALA A N 1
ATOM 997 C CA . ALA A 1 121 ? -0.209 5.131 -10.223 1.00 97.38 121 ALA A CA 1
ATOM 998 C C . ALA A 1 121 ? -0.300 4.635 -8.773 1.00 97.38 121 ALA A C 1
ATOM 1000 O O . ALA A 1 121 ? -1.327 4.817 -8.116 1.00 97.38 121 ALA A O 1
ATOM 1001 N N . VAL A 1 122 ? 0.791 4.075 -8.241 1.00 97.94 122 VAL A N 1
ATOM 1002 C CA . VAL A 1 122 ? 0.845 3.608 -6.848 1.00 97.94 122 VAL A CA 1
ATOM 1003 C C . VAL A 1 122 ? 0.711 4.775 -5.872 1.00 97.94 122 VAL A C 1
ATOM 1005 O O . VAL A 1 122 ? -0.028 4.667 -4.895 1.00 97.94 122 VAL A O 1
ATOM 1008 N N . GLN A 1 123 ? 1.352 5.915 -6.147 1.00 97.75 123 GLN A N 1
ATOM 1009 C CA . GLN A 1 123 ? 1.192 7.128 -5.343 1.00 97.75 123 GLN A CA 1
ATOM 1010 C C . GLN A 1 123 ? -0.262 7.613 -5.350 1.00 97.75 123 GLN A C 1
ATOM 1012 O O . GLN A 1 123 ? -0.807 7.921 -4.292 1.00 97.75 123 GLN A O 1
ATOM 1017 N N . ALA A 1 124 ? -0.916 7.651 -6.513 1.00 96.94 124 ALA A N 1
ATOM 1018 C CA . ALA A 1 124 ? -2.314 8.058 -6.619 1.00 96.94 124 ALA A CA 1
ATOM 1019 C C . ALA A 1 124 ? -3.245 7.114 -5.837 1.00 96.94 124 ALA A C 1
ATOM 1021 O O . ALA A 1 124 ? -4.113 7.581 -5.096 1.00 96.94 124 ALA A O 1
ATOM 1022 N N . ALA A 1 125 ? -3.034 5.798 -5.938 1.00 97.31 125 ALA A N 1
ATOM 1023 C CA . ALA A 1 125 ? -3.779 4.803 -5.168 1.00 97.31 125 ALA A CA 1
ATOM 1024 C C . ALA A 1 125 ? -3.540 4.950 -3.654 1.00 97.31 125 ALA A C 1
ATOM 1026 O O . ALA A 1 125 ? -4.492 4.900 -2.875 1.00 97.31 125 ALA A O 1
ATOM 1027 N N . ALA A 1 126 ? -2.299 5.208 -3.233 1.00 97.00 126 ALA A N 1
ATOM 1028 C CA . ALA A 1 126 ? -1.956 5.485 -1.842 1.00 97.00 126 ALA A CA 1
ATOM 1029 C C . ALA A 1 126 ? -2.622 6.757 -1.313 1.00 97.00 126 ALA A C 1
ATOM 1031 O O . ALA A 1 126 ? -3.258 6.710 -0.264 1.00 97.00 126 ALA A O 1
ATOM 1032 N N . MET A 1 127 ? -2.551 7.871 -2.041 1.00 95.69 127 MET A N 1
ATOM 1033 C CA . MET A 1 127 ? -3.207 9.120 -1.642 1.00 95.69 127 MET A CA 1
ATOM 1034 C C . MET A 1 127 ? -4.726 8.966 -1.573 1.00 95.69 127 MET A C 1
ATOM 1036 O O . MET A 1 127 ? -5.359 9.450 -0.636 1.00 95.69 127 MET A O 1
ATOM 1040 N N . LYS A 1 128 ? -5.316 8.220 -2.514 1.00 95.19 128 LYS A N 1
ATOM 1041 C CA . LYS A 1 128 ? -6.736 7.866 -2.472 1.00 95.19 128 LYS A CA 1
ATOM 1042 C C . LYS A 1 128 ? -7.071 6.998 -1.261 1.00 95.19 128 LYS A C 1
ATOM 1044 O O . LYS A 1 128 ? -8.120 7.197 -0.664 1.00 95.19 128 LYS A O 1
ATOM 1049 N N . MET A 1 129 ? -6.220 6.038 -0.897 1.00 94.75 129 MET A N 1
ATOM 1050 C CA . MET A 1 129 ? -6.390 5.235 0.317 1.00 94.75 129 MET A CA 1
ATOM 1051 C C . MET A 1 129 ? -6.376 6.139 1.552 1.00 94.75 129 MET A C 1
ATOM 1053 O O . MET A 1 129 ? -7.315 6.117 2.335 1.00 94.75 129 MET A O 1
ATOM 1057 N N . LEU A 1 130 ? -5.351 6.981 1.682 1.00 93.25 130 LEU A N 1
ATOM 1058 C CA . LEU A 1 130 ? -5.136 7.872 2.823 1.00 93.25 130 LEU A CA 1
ATOM 1059 C C . LEU A 1 130 ? -6.275 8.880 3.008 1.00 93.25 130 LEU A C 1
ATOM 1061 O O . LEU A 1 130 ? -6.748 9.063 4.126 1.00 93.25 130 LEU A O 1
ATOM 1065 N N . GLY A 1 131 ? -6.777 9.464 1.916 1.00 91.00 131 GLY A N 1
ATOM 1066 C CA . GLY A 1 131 ? -7.892 10.415 1.947 1.00 91.00 131 GLY A CA 1
ATOM 1067 C C . GLY A 1 131 ? -9.227 9.826 2.415 1.00 91.00 131 GLY A C 1
ATOM 1068 O O . GLY A 1 131 ? -10.148 10.583 2.692 1.00 91.00 131 GLY A O 1
ATOM 1069 N N . GLN A 1 132 ? -9.347 8.499 2.514 1.00 87.50 132 GLN A N 1
ATOM 1070 C CA . GLN A 1 132 ? -10.547 7.841 3.040 1.00 87.50 132 GLN A CA 1
ATOM 1071 C C . GLN A 1 132 ? -10.485 7.591 4.554 1.00 87.50 132 GLN A C 1
ATOM 1073 O O . GLN A 1 132 ? -11.503 7.266 5.158 1.00 87.50 132 GLN A O 1
ATOM 1078 N N . ILE A 1 133 ? -9.300 7.684 5.167 1.00 80.62 133 ILE A N 1
ATOM 1079 C CA . ILE A 1 133 ? -9.057 7.306 6.572 1.00 80.62 133 ILE A CA 1
ATOM 1080 C C . ILE A 1 133 ? -8.922 8.557 7.468 1.00 80.62 133 ILE A C 1
ATOM 1082 O O . ILE A 1 133 ? -8.660 8.429 8.664 1.00 80.62 133 ILE A O 1
ATOM 1086 N N . GLY A 1 134 ? -9.084 9.752 6.885 1.00 63.81 134 GLY A N 1
ATOM 1087 C CA . GLY A 1 134 ? -9.076 11.056 7.558 1.00 63.81 134 GLY A CA 1
ATOM 1088 C C . GLY A 1 134 ? -10.457 11.523 7.994 1.00 63.81 134 GLY A C 1
ATOM 1089 O O . GLY A 1 134 ? -11.432 11.246 7.261 1.00 63.81 134 GLY A O 1
#

Organism: NCBI:txid2838751

InterPro domains:
  IPR054269 Domain of unknown function DUF7000 [PF22526] (2-133)

Mean predicted aligned error: 3.72 Å

Sequence (134 aa):
MSYQEWVRAFRYLRKELEQRMPEYTFQAAIVENAMDYSYFQFSDESLKKAGLKIVVAFCHREFELEVWLSGVNRKAQWEWAQKLSKAAYTGQLTDDPKHTDYILRLPAESDLADGEKTAAAVQAAAMKMLGQIG